Protein AF-A0A4R6S9S6-F1 (afdb_monomer_lite)

Organism: Labedaea rhizosphaerae (NCBI:txid598644)

Secondary structure (DSSP, 8-state):
---PPP----TTS-EEEEEETTTTEEEEEESTT--EEEEEEHHHHHHHHHHHHHHHHHHHHHSPP---

Structure (mmCIF, N/CA/C/O backbone):
data_AF-A0A4R6S9S6-F1
#
_entry.id   AF-A0A4R6S9S6-F1
#
loop_
_atom_site.group_PDB
_atom_site.id
_atom_site.type_symbol
_atom_site.label_atom_id
_atom_site.label_alt_id
_atom_site.label_comp_id
_atom_site.label_asym_id
_atom_site.label_entity_id
_atom_site.label_seq_id
_atom_site.pdbx_PDB_ins_code
_atom_site.Cartn_x
_atom_site.Cartn_y
_atom_site.Cartn_z
_atom_site.occupancy
_atom_site.B_iso_or_equiv
_atom_site.auth_seq_id
_atom_site.auth_comp_id
_atom_site.auth_asym_id
_atom_site.auth_atom_id
_atom_site.pdbx_PDB_model_num
ATOM 1 N N . MET A 1 1 ? -19.616 -7.161 -12.138 1.00 48.00 1 MET A N 1
ATOM 2 C CA . MET A 1 1 ? -18.781 -7.867 -11.146 1.00 48.00 1 MET A CA 1
ATOM 3 C C . MET A 1 1 ? -17.498 -7.065 -11.018 1.00 48.00 1 MET A C 1
ATOM 5 O O . MET A 1 1 ? -16.924 -6.741 -12.047 1.00 48.00 1 MET A O 1
ATOM 9 N N . ARG A 1 2 ? -17.153 -6.576 -9.824 1.00 53.47 2 ARG A N 1
ATOM 10 C CA . ARG A 1 2 ? -15.920 -5.807 -9.607 1.00 53.47 2 ARG A CA 1
ATOM 11 C C . ARG A 1 2 ? -14.971 -6.750 -8.883 1.00 53.47 2 ARG A C 1
ATOM 13 O O . ARG A 1 2 ? -15.202 -7.032 -7.712 1.00 53.47 2 ARG A O 1
ATOM 20 N N . ASP A 1 3 ? -13.968 -7.252 -9.593 1.00 78.06 3 ASP A N 1
ATOM 21 C CA . ASP A 1 3 ? -12.916 -8.100 -9.028 1.00 78.06 3 ASP A CA 1
ATOM 22 C C . ASP A 1 3 ? -11.971 -7.221 -8.200 1.00 78.06 3 ASP A C 1
ATOM 24 O O . ASP A 1 3 ? -10.868 -6.874 -8.612 1.00 78.06 3 ASP A O 1
ATOM 28 N N . VAL A 1 4 ? -12.465 -6.740 -7.060 1.00 81.44 4 VAL A N 1
ATOM 29 C CA . VAL A 1 4 ? -11.723 -5.854 -6.165 1.00 81.44 4 VAL A CA 1
ATOM 30 C C . VAL A 1 4 ? -11.213 -6.682 -4.999 1.00 81.44 4 VAL A C 1
ATOM 32 O O . VAL A 1 4 ? -11.992 -7.214 -4.210 1.00 81.44 4 VAL A O 1
ATOM 35 N N . VAL A 1 5 ? -9.890 -6.766 -4.886 1.00 82.44 5 VAL A N 1
ATOM 36 C CA . VAL A 1 5 ? -9.227 -7.262 -3.680 1.00 82.44 5 VAL A CA 1
ATOM 37 C C . VAL A 1 5 ? -9.142 -6.103 -2.693 1.00 82.44 5 VAL A C 1
ATOM 39 O O . VAL A 1 5 ? -8.496 -5.093 -2.969 1.00 82.44 5 VAL A O 1
ATOM 42 N N . THR A 1 6 ? -9.796 -6.246 -1.544 1.00 86.75 6 THR A N 1
ATOM 43 C CA . THR A 1 6 ? -9.754 -5.246 -0.471 1.00 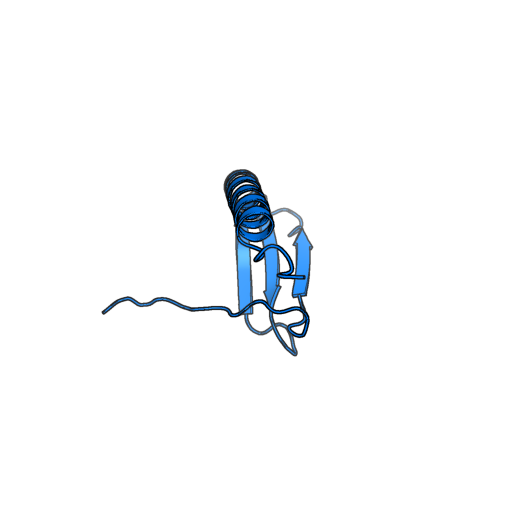86.75 6 THR A CA 1
ATOM 44 C C . THR A 1 6 ? -8.769 -5.684 0.604 1.00 86.75 6 THR A C 1
ATOM 46 O O . THR A 1 6 ? -8.869 -6.794 1.125 1.00 86.75 6 THR A O 1
ATOM 49 N N . VAL A 1 7 ? -7.852 -4.789 0.972 1.00 84.75 7 VAL A N 1
ATOM 50 C CA . VAL A 1 7 ? -6.907 -4.981 2.079 1.00 84.75 7 VAL A CA 1
ATOM 51 C C . VAL A 1 7 ? -7.254 -3.996 3.178 1.00 84.75 7 VAL A C 1
ATOM 53 O O . VAL A 1 7 ? -7.265 -2.790 2.942 1.00 84.75 7 VAL A O 1
ATOM 56 N N . ASN A 1 8 ? -7.539 -4.500 4.377 1.00 87.75 8 ASN A N 1
ATOM 57 C CA . ASN A 1 8 ? -7.744 -3.644 5.538 1.00 87.75 8 ASN A CA 1
ATOM 58 C C . ASN A 1 8 ? -6.413 -3.468 6.277 1.00 87.75 8 ASN A C 1
ATOM 60 O O . ASN A 1 8 ? -5.887 -4.429 6.834 1.00 87.75 8 ASN A O 1
ATOM 64 N N . ILE A 1 9 ? -5.862 -2.253 6.247 1.00 87.00 9 ILE A N 1
ATOM 65 C CA . ILE A 1 9 ? -4.594 -1.918 6.900 1.00 87.00 9 ILE A CA 1
ATOM 66 C C . ILE A 1 9 ? -4.917 -1.193 8.204 1.00 87.00 9 ILE A C 1
ATOM 68 O O . ILE A 1 9 ? -5.331 -0.033 8.204 1.00 87.00 9 ILE A O 1
ATOM 72 N N . THR A 1 10 ? -4.723 -1.892 9.316 1.00 90.25 10 THR A N 1
ATOM 73 C CA . THR A 1 10 ? -4.838 -1.351 10.674 1.00 90.25 10 THR A CA 1
ATOM 74 C C . THR A 1 10 ? -3.477 -1.412 11.360 1.00 90.25 10 THR A C 1
ATOM 76 O O . THR A 1 10 ? -2.529 -1.992 10.834 1.00 90.25 10 THR A O 1
ATOM 79 N N . THR A 1 11 ? -3.368 -0.842 12.559 1.00 89.50 11 THR A N 1
ATOM 80 C CA . THR A 1 11 ? -2.139 -0.912 13.368 1.00 89.50 11 THR A CA 1
ATOM 81 C C . THR A 1 11 ? -1.763 -2.330 13.799 1.00 89.50 11 THR A C 1
ATOM 83 O O . THR A 1 11 ? -0.656 -2.541 14.278 1.00 89.50 11 THR A O 1
ATOM 86 N N . GLU A 1 12 ? -2.679 -3.286 13.659 1.00 88.00 12 GLU A N 1
ATOM 87 C CA . GLU A 1 12 ? -2.498 -4.679 14.072 1.00 88.00 12 GLU A CA 1
ATOM 88 C C . GLU A 1 12 ? -2.087 -5.587 12.912 1.00 88.00 12 GLU A C 1
ATOM 90 O O . GLU A 1 12 ? -1.647 -6.706 13.145 1.00 88.00 12 GLU A O 1
ATOM 95 N N . VAL A 1 13 ? -2.217 -5.125 11.664 1.00 86.94 13 VAL A N 1
ATOM 96 C CA . VAL A 1 13 ? -1.830 -5.906 10.486 1.00 86.94 13 VAL A CA 1
ATOM 97 C C . VAL A 1 13 ? -0.331 -5.719 10.240 1.00 86.94 13 VAL A C 1
ATOM 99 O O . VAL A 1 13 ? 0.088 -4.602 9.923 1.00 86.94 13 VAL A O 1
ATOM 102 N N . PRO A 1 14 ? 0.496 -6.779 10.320 1.00 88.81 14 PRO A N 1
ATOM 103 C CA . PRO A 1 14 ? 1.913 -6.663 10.014 1.00 88.81 14 PRO A CA 1
ATOM 104 C C . PRO A 1 14 ? 2.130 -6.269 8.552 1.00 88.81 14 PRO A C 1
ATOM 106 O O . PRO A 1 14 ? 1.497 -6.814 7.642 1.00 88.81 14 PRO A O 1
ATOM 109 N N . THR A 1 15 ? 3.071 -5.353 8.326 1.00 91.25 15 THR A N 1
ATOM 110 C CA . THR A 1 15 ? 3.500 -4.943 6.985 1.00 91.25 15 THR A CA 1
ATOM 111 C C . THR A 1 15 ? 5.008 -5.058 6.844 1.00 91.25 15 THR A C 1
ATOM 113 O O . THR A 1 15 ? 5.741 -4.618 7.728 1.00 91.25 15 THR A O 1
ATOM 116 N N . GLN A 1 16 ? 5.477 -5.598 5.722 1.00 92.69 16 GLN A N 1
ATOM 117 C CA .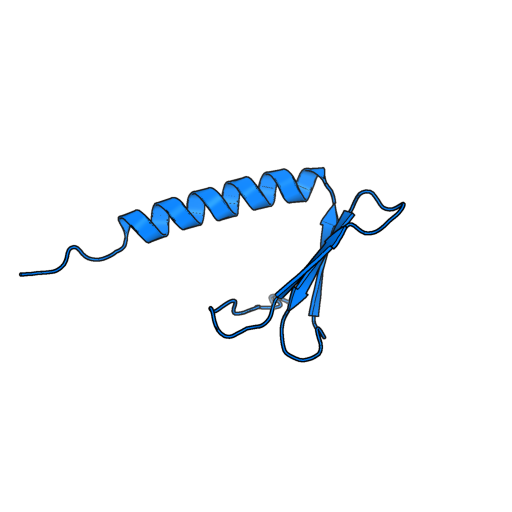 GLN A 1 16 ? 6.895 -5.622 5.361 1.00 92.69 16 GLN A CA 1
ATOM 118 C C . GLN A 1 16 ? 7.090 -4.895 4.036 1.00 92.69 16 GLN A C 1
ATOM 120 O O . GLN A 1 16 ? 6.376 -5.166 3.076 1.00 92.69 16 GLN A O 1
ATOM 125 N N . VAL A 1 17 ? 8.058 -3.982 3.984 1.00 94.00 17 VAL A N 1
ATOM 126 C CA . VAL A 1 17 ? 8.386 -3.218 2.775 1.00 94.00 17 VAL A CA 1
ATOM 127 C C . VAL A 1 17 ? 9.796 -3.579 2.338 1.00 94.00 17 VAL A C 1
ATOM 129 O O . VAL A 1 17 ? 10.708 -3.648 3.163 1.00 94.00 17 VAL A O 1
ATOM 132 N N . THR A 1 18 ? 9.996 -3.847 1.054 1.00 94.44 18 THR A N 1
ATOM 133 C CA . THR A 1 18 ? 11.305 -4.220 0.505 1.00 94.44 18 THR A CA 1
ATOM 134 C C . THR A 1 18 ? 11.457 -3.672 -0.910 1.00 94.44 18 THR A C 1
ATOM 136 O O . THR A 1 18 ? 10.514 -3.695 -1.694 1.00 94.44 18 THR A O 1
ATOM 139 N N . ALA A 1 19 ? 12.641 -3.158 -1.247 1.00 94.12 19 ALA A N 1
ATOM 140 C CA . ALA A 1 19 ? 12.986 -2.842 -2.632 1.00 94.12 19 ALA A CA 1
ATOM 141 C C . ALA A 1 19 ? 13.390 -4.134 -3.347 1.00 94.12 19 ALA A C 1
ATOM 143 O O . ALA A 1 19 ? 14.184 -4.903 -2.804 1.00 94.12 19 ALA A O 1
ATOM 144 N N . VAL A 1 20 ? 12.863 -4.384 -4.545 1.00 90.62 20 VAL A N 1
ATOM 145 C CA . VAL A 1 20 ? 13.169 -5.605 -5.299 1.00 90.62 20 VAL A CA 1
ATOM 146 C C . VAL A 1 20 ? 14.477 -5.391 -6.071 1.00 90.62 20 VAL A C 1
ATOM 148 O O . VAL A 1 20 ? 14.505 -4.572 -6.987 1.00 90.62 20 VAL A O 1
ATOM 151 N N . PRO A 1 21 ? 15.583 -6.091 -5.751 1.00 86.19 21 PRO A N 1
ATOM 152 C CA . PRO A 1 21 ? 16.861 -5.843 -6.414 1.00 86.19 21 PRO A CA 1
ATOM 153 C C . PRO A 1 21 ? 16.790 -6.123 -7.917 1.00 86.19 21 PRO A C 1
ATOM 155 O O . PRO A 1 21 ? 16.285 -7.160 -8.343 1.00 86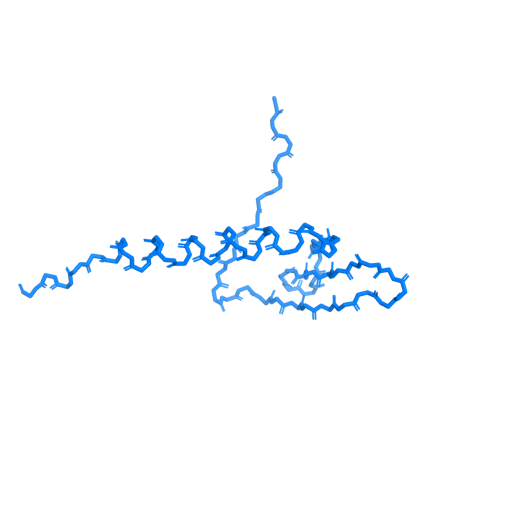.19 21 PRO A O 1
ATOM 158 N N . GLY A 1 22 ? 17.309 -5.202 -8.730 1.00 84.25 22 GLY A N 1
ATOM 159 C CA . GLY A 1 22 ? 17.355 -5.357 -10.189 1.00 84.25 22 GLY A CA 1
ATOM 160 C C . GLY A 1 22 ? 16.010 -5.192 -10.908 1.00 84.25 22 GLY A C 1
ATOM 161 O O . GLY A 1 22 ? 15.983 -5.201 -12.136 1.00 84.25 22 GLY A O 1
ATOM 162 N N . ALA A 1 23 ? 14.909 -4.987 -10.182 1.00 79.75 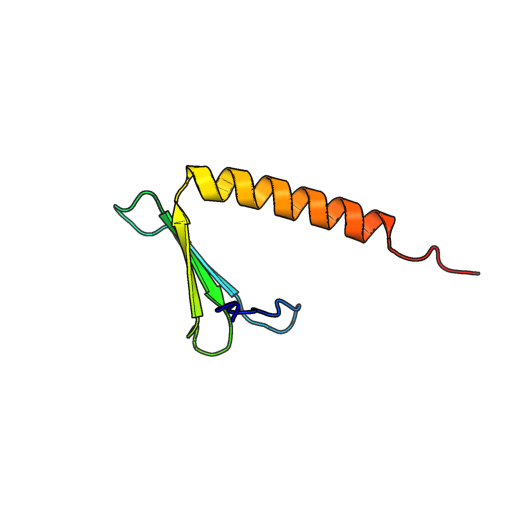23 ALA A N 1
ATOM 163 C CA . ALA A 1 23 ? 13.636 -4.550 -10.737 1.00 79.75 23 ALA A CA 1
ATOM 164 C C . ALA A 1 23 ? 13.367 -3.130 -10.233 1.00 79.75 23 ALA A C 1
ATOM 166 O O . ALA A 1 23 ? 13.527 -2.867 -9.048 1.00 79.75 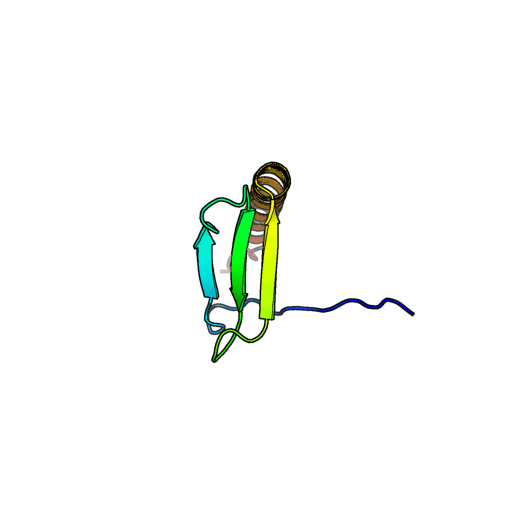23 ALA A O 1
ATOM 167 N N . ASN A 1 24 ? 12.957 -2.199 -11.098 1.00 90.25 24 ASN A N 1
ATOM 168 C CA . ASN A 1 24 ? 12.634 -0.832 -10.670 1.00 90.25 24 ASN A CA 1
ATOM 169 C C . ASN A 1 24 ? 11.289 -0.771 -9.909 1.00 90.25 24 ASN A C 1
ATOM 171 O O . ASN A 1 24 ? 10.322 -0.161 -10.373 1.00 90.25 24 ASN A O 1
ATOM 175 N N . ARG A 1 25 ? 11.177 -1.543 -8.819 1.00 94.19 25 ARG A N 1
ATOM 176 C CA . ARG A 1 25 ? 9.939 -1.865 -8.107 1.00 94.19 25 ARG A CA 1
ATOM 177 C C . ARG A 1 25 ? 10.176 -2.050 -6.607 1.00 94.19 25 ARG A C 1
ATOM 179 O O . ARG A 1 25 ? 11.188 -2.606 -6.181 1.00 94.19 25 ARG A O 1
ATOM 186 N N . GLY A 1 26 ? 9.194 -1.641 -5.816 1.00 95.31 26 GLY A N 1
ATOM 187 C CA . GLY A 1 26 ? 9.043 -1.996 -4.411 1.00 95.31 26 GLY A CA 1
ATOM 188 C C . GLY A 1 26 ? 7.984 -3.079 -4.213 1.00 95.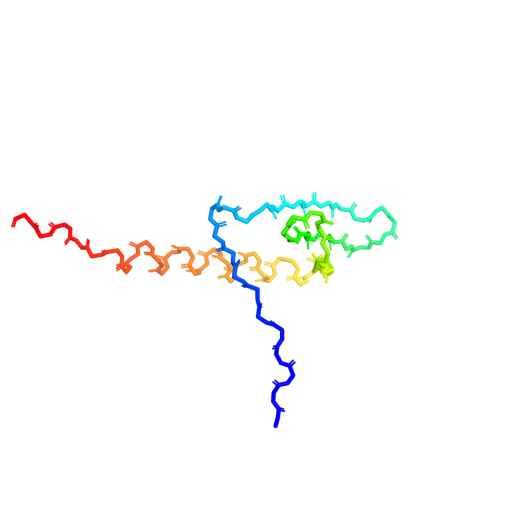31 26 GLY A C 1
ATOM 189 O O . GLY A 1 26 ? 7.074 -3.245 -5.026 1.00 95.31 26 GLY A O 1
ATOM 190 N N . GLU A 1 27 ? 8.099 -3.799 -3.107 1.00 95.06 27 GLU A N 1
ATOM 191 C CA . GLU A 1 27 ? 7.132 -4.776 -2.626 1.00 95.06 27 GLU A CA 1
ATOM 192 C C . GLU A 1 27 ? 6.650 -4.369 -1.231 1.00 95.06 27 GLU A C 1
ATOM 194 O O . GLU A 1 27 ? 7.459 -4.112 -0.336 1.00 95.06 27 GLU A O 1
ATOM 199 N N . ILE A 1 28 ? 5.331 -4.331 -1.039 1.00 94.44 28 ILE A N 1
ATOM 200 C CA . ILE A 1 28 ? 4.696 -4.210 0.276 1.00 94.44 28 ILE A CA 1
ATOM 201 C C . ILE A 1 28 ? 3.911 -5.488 0.533 1.00 94.44 28 ILE A C 1
ATOM 203 O O . ILE A 1 28 ? 2.971 -5.797 -0.197 1.00 94.44 28 ILE A O 1
ATOM 207 N N . ARG A 1 29 ? 4.269 -6.225 1.580 1.00 93.88 29 ARG A N 1
ATOM 208 C CA . ARG A 1 29 ? 3.566 -7.440 1.988 1.00 93.88 29 ARG A CA 1
ATOM 209 C C . ARG A 1 29 ? 2.693 -7.184 3.206 1.00 93.88 29 ARG A C 1
ATOM 211 O O . ARG A 1 29 ? 3.110 -6.469 4.115 1.00 93.88 29 ARG A O 1
ATOM 218 N N . PHE A 1 30 ? 1.517 -7.805 3.236 1.00 91.62 30 PHE A N 1
ATOM 219 C CA . PHE A 1 30 ? 0.496 -7.614 4.267 1.00 91.62 30 PHE A CA 1
ATOM 220 C C . PHE A 1 30 ? 0.124 -8.927 4.964 1.00 91.62 30 PHE A C 1
ATOM 222 O O . PHE A 1 30 ? 0.016 -9.977 4.320 1.00 91.62 30 PHE A O 1
ATOM 229 N N . GLY A 1 31 ? -0.165 -8.824 6.263 1.00 86.31 31 GLY A N 1
ATOM 230 C CA . GLY A 1 31 ? -0.769 -9.878 7.076 1.00 86.31 31 GLY A CA 1
ATOM 231 C C . GLY A 1 31 ? 0.215 -10.923 7.598 1.00 86.31 31 GLY A C 1
ATOM 232 O O . GLY A 1 31 ? 1.393 -10.943 7.239 1.00 86.31 31 GLY A O 1
ATOM 233 N N . ASP A 1 32 ? -0.295 -11.817 8.444 1.00 79.88 32 ASP A N 1
ATOM 234 C CA . ASP A 1 32 ? 0.500 -12.890 9.040 1.00 79.88 32 ASP A CA 1
ATOM 235 C C . ASP A 1 32 ? 1.029 -13.852 7.975 1.00 79.88 32 ASP A C 1
ATOM 237 O O . ASP A 1 32 ? 0.296 -14.387 7.135 1.00 79.88 32 ASP A O 1
ATOM 241 N N . GLY A 1 33 ? 2.346 -14.049 7.990 1.00 80.88 33 GLY A N 1
ATOM 242 C CA . GLY A 1 33 ? 3.042 -14.824 6.967 1.00 80.88 33 GLY A CA 1
ATOM 243 C C . GLY A 1 33 ? 3.077 -14.159 5.586 1.00 80.88 33 GLY A C 1
ATOM 244 O O . GLY A 1 33 ? 3.446 -14.829 4.624 1.00 80.88 33 GLY A O 1
ATOM 245 N N . TYR A 1 34 ? 2.713 -12.873 5.468 1.00 82.38 34 TYR A N 1
ATOM 246 C CA . TYR A 1 34 ? 2.958 -12.040 4.284 1.00 82.38 34 TYR A CA 1
ATOM 247 C C . TYR A 1 34 ? 2.426 -12.636 2.968 1.00 82.38 34 TYR A C 1
ATOM 249 O O . TYR A 1 34 ? 3.115 -12.638 1.938 1.00 82.38 34 TYR A O 1
ATOM 257 N N . ARG A 1 35 ? 1.200 -13.180 3.019 1.00 81.69 35 ARG A N 1
ATOM 258 C CA . ARG A 1 35 ? 0.551 -13.921 1.918 1.00 81.69 35 ARG A CA 1
ATOM 259 C C . ARG A 1 35 ? 0.024 -13.033 0.794 1.00 81.69 35 ARG A C 1
ATOM 261 O O . ARG A 1 35 ? -0.238 -13.537 -0.293 1.00 81.69 35 ARG A O 1
ATOM 268 N N . LEU A 1 36 ? -0.134 -11.738 1.054 1.00 89.06 36 LEU A N 1
ATOM 269 C CA . LEU A 1 36 ? -0.518 -10.755 0.052 1.00 89.06 36 LEU A CA 1
ATOM 270 C C . LEU A 1 36 ? 0.637 -9.788 -0.183 1.00 89.06 36 LEU A C 1
ATOM 272 O O . LEU A 1 36 ? 1.150 -9.216 0.776 1.00 89.06 36 LEU A O 1
ATOM 276 N N . ALA A 1 37 ? 1.002 -9.584 -1.446 1.00 91.56 37 ALA A N 1
ATOM 277 C CA . ALA A 1 37 ? 2.044 -8.655 -1.857 1.00 91.56 37 ALA A CA 1
ATOM 278 C C . ALA A 1 37 ? 1.494 -7.647 -2.872 1.00 91.56 37 ALA A C 1
ATOM 280 O O . ALA A 1 37 ? 0.830 -8.018 -3.840 1.00 91.56 37 ALA A O 1
ATOM 281 N N . LEU A 1 38 ? 1.795 -6.374 -2.646 1.00 93.19 38 LEU A N 1
ATOM 282 C CA . LEU A 1 38 ? 1.594 -5.280 -3.580 1.00 93.19 38 LEU A CA 1
ATOM 283 C C . LEU A 1 38 ? 2.953 -4.924 -4.183 1.00 93.19 38 LEU A C 1
ATOM 285 O O . LEU A 1 38 ? 3.827 -4.401 -3.493 1.00 93.19 38 LEU A O 1
ATOM 289 N N . LEU A 1 39 ? 3.121 -5.230 -5.467 1.00 94.69 39 LEU A N 1
ATOM 290 C CA . LEU A 1 39 ? 4.288 -4.836 -6.251 1.00 94.69 39 LEU A CA 1
ATOM 291 C C . LEU A 1 39 ? 3.989 -3.519 -6.959 1.00 94.69 39 LEU A C 1
ATOM 293 O O . LEU A 1 39 ? 2.960 -3.398 -7.622 1.00 94.69 39 LEU A O 1
ATOM 297 N N . ILE A 1 40 ? 4.884 -2.548 -6.817 1.00 95.69 40 ILE A N 1
ATOM 298 C CA . ILE A 1 40 ? 4.690 -1.183 -7.310 1.00 95.69 40 ILE A CA 1
ATOM 299 C C . ILE A 1 40 ? 5.981 -0.731 -7.976 1.00 95.69 40 ILE A C 1
ATOM 301 O O . ILE A 1 40 ? 7.052 -0.820 -7.385 1.00 95.69 40 ILE A O 1
ATOM 305 N N . ASP A 1 41 ? 5.893 -0.249 -9.202 1.00 96.69 41 ASP A N 1
ATOM 306 C CA . ASP A 1 41 ? 6.972 0.437 -9.900 1.00 96.69 41 ASP A CA 1
ATOM 307 C C . ASP A 1 41 ? 7.251 1.832 -9.325 1.00 96.69 41 ASP A C 1
ATOM 309 O O . ASP A 1 41 ? 6.382 2.486 -8.756 1.00 96.69 41 ASP A O 1
ATOM 313 N N . GLU A 1 42 ? 8.493 2.297 -9.464 1.00 93.38 42 GLU A N 1
ATOM 314 C CA . GLU A 1 42 ? 8.982 3.527 -8.823 1.00 93.38 42 GLU A CA 1
ATOM 315 C C . GLU A 1 42 ? 8.106 4.760 -9.108 1.00 93.38 42 GLU A C 1
ATOM 317 O O . GLU A 1 42 ? 7.716 5.477 -8.186 1.00 93.38 42 GLU A O 1
ATOM 322 N N . ALA A 1 43 ? 7.730 4.982 -10.370 1.00 94.38 43 ALA A N 1
ATOM 323 C CA . ALA A 1 43 ? 6.891 6.120 -10.739 1.00 94.38 43 ALA A CA 1
ATOM 324 C C . ALA A 1 43 ? 5.494 6.043 -10.093 1.00 94.38 43 ALA A C 1
ATOM 326 O O . ALA A 1 43 ? 4.972 7.050 -9.614 1.00 94.38 43 ALA A O 1
ATOM 327 N N . ALA A 1 44 ? 4.901 4.847 -10.031 1.00 95.94 44 ALA A N 1
ATOM 328 C CA . ALA A 1 44 ? 3.610 4.644 -9.382 1.00 95.94 44 ALA A CA 1
ATOM 329 C C . ALA A 1 44 ? 3.709 4.759 -7.854 1.00 95.94 44 ALA A C 1
ATOM 331 O O . ALA A 1 44 ? 2.765 5.226 -7.217 1.00 95.94 44 ALA A O 1
ATOM 332 N N . LEU A 1 45 ? 4.849 4.390 -7.261 1.00 95.06 45 LEU A N 1
ATOM 333 C CA . LEU A 1 45 ? 5.100 4.551 -5.831 1.00 95.06 45 LEU A CA 1
ATOM 334 C C . LEU A 1 45 ? 5.083 6.027 -5.427 1.00 95.06 45 LEU A C 1
ATOM 336 O O . LEU A 1 45 ? 4.493 6.357 -4.400 1.00 95.06 45 LEU A O 1
ATOM 340 N N . LEU A 1 46 ? 5.674 6.910 -6.236 1.00 95.31 46 LEU A N 1
ATOM 341 C CA . LEU A 1 46 ? 5.643 8.356 -5.991 1.00 95.31 46 LEU A CA 1
ATOM 342 C C . LEU A 1 46 ? 4.204 8.886 -5.985 1.00 95.31 46 LEU A C 1
ATOM 344 O O . LEU A 1 46 ? 3.792 9.544 -5.031 1.00 95.31 46 LEU A O 1
ATOM 348 N N . VAL A 1 47 ? 3.408 8.512 -6.991 1.00 96.69 47 VAL A N 1
ATOM 349 C CA . VAL A 1 47 ? 1.990 8.897 -7.070 1.00 96.69 47 VAL A CA 1
ATOM 350 C C . VAL A 1 47 ? 1.201 8.343 -5.880 1.00 96.69 47 VAL A C 1
ATOM 352 O O . VAL A 1 47 ? 0.430 9.068 -5.251 1.00 96.69 47 VAL A O 1
ATOM 355 N N . LEU A 1 48 ? 1.399 7.070 -5.525 1.00 94.88 48 LEU A N 1
ATOM 356 C CA . LEU A 1 48 ? 0.727 6.461 -4.377 1.00 94.88 48 LEU A CA 1
ATOM 357 C C . LEU A 1 48 ? 1.101 7.169 -3.069 1.00 94.88 48 LEU A C 1
ATOM 359 O O . LEU A 1 48 ? 0.222 7.420 -2.245 1.00 94.88 48 LEU A O 1
ATOM 363 N N . ALA A 1 49 ? 2.372 7.525 -2.880 1.00 95.50 49 ALA A N 1
ATOM 364 C CA . ALA A 1 49 ? 2.840 8.231 -1.691 1.00 95.50 49 ALA A CA 1
ATOM 365 C C . ALA A 1 49 ? 2.154 9.596 -1.530 1.00 95.50 49 ALA A C 1
ATOM 367 O O . ALA A 1 49 ? 1.729 9.946 -0.425 1.00 95.50 49 ALA A O 1
ATOM 368 N N . GLU A 1 50 ? 1.974 10.340 -2.623 1.00 97.62 50 GLU A N 1
ATOM 369 C CA . GLU A 1 50 ? 1.228 11.600 -2.618 1.00 97.62 50 GLU A CA 1
ATOM 370 C C . GLU A 1 50 ? -0.234 11.398 -2.206 1.00 97.62 50 GLU A C 1
ATOM 372 O O . GLU A 1 50 ? -0.729 12.107 -1.326 1.00 97.62 50 GLU A O 1
ATOM 377 N N . GLN A 1 51 ? -0.913 10.395 -2.773 1.00 97.50 51 GLN A N 1
ATOM 378 C CA . GLN A 1 51 ? -2.307 10.085 -2.437 1.00 97.50 51 GLN A CA 1
ATOM 379 C C . GLN A 1 51 ? -2.465 9.642 -0.976 1.00 97.50 51 GLN A C 1
ATOM 381 O O . GLN A 1 51 ? -3.380 10.091 -0.282 1.00 97.50 51 GLN A O 1
ATOM 386 N N . VAL A 1 52 ? -1.553 8.807 -0.470 1.00 96.00 52 VAL A N 1
ATOM 387 C CA . VAL A 1 52 ? -1.538 8.374 0.936 1.00 96.00 52 VAL A CA 1
ATOM 388 C C . VAL A 1 52 ? -1.300 9.564 1.866 1.00 96.00 52 VAL A C 1
ATOM 390 O O . VAL A 1 52 ? -1.978 9.698 2.889 1.00 96.00 52 VAL A O 1
ATOM 393 N N . ASN A 1 53 ? -0.381 10.470 1.521 1.00 97.56 53 ASN A N 1
ATOM 394 C CA . ASN A 1 53 ? -0.150 11.671 2.318 1.00 97.56 53 ASN A CA 1
ATOM 395 C C . ASN A 1 53 ? -1.362 12.616 2.293 1.00 97.56 53 ASN A C 1
ATOM 397 O O . ASN A 1 53 ? -1.729 13.159 3.336 1.00 97.56 53 ASN A O 1
ATOM 401 N N . TYR A 1 54 ? -2.024 12.771 1.145 1.00 97.06 54 TYR A N 1
ATOM 402 C CA . TYR A 1 54 ? -3.273 13.522 1.048 1.00 97.06 54 TYR A CA 1
ATOM 403 C C . TYR A 1 54 ? -4.365 12.916 1.943 1.00 97.06 54 TYR A C 1
ATOM 405 O O . TYR A 1 54 ? -4.977 13.632 2.738 1.00 97.06 54 TYR A O 1
ATOM 413 N N . LEU A 1 55 ? -4.548 11.591 1.910 1.00 96.19 55 LEU A N 1
ATOM 414 C CA . LEU A 1 55 ? -5.486 10.883 2.786 1.00 96.19 55 LEU A CA 1
ATOM 415 C C . LEU A 1 55 ? -5.167 11.114 4.269 1.00 96.19 55 LEU A C 1
ATOM 417 O O . LEU A 1 55 ? -6.070 11.377 5.062 1.00 96.19 55 LEU A O 1
ATOM 421 N N . ARG A 1 56 ? -3.887 11.084 4.657 1.00 95.75 56 ARG A N 1
ATOM 422 C CA . ARG A 1 56 ? -3.451 11.384 6.030 1.00 95.75 56 ARG A CA 1
ATOM 423 C C . ARG A 1 56 ? -3.872 12.788 6.473 1.00 95.75 56 ARG A C 1
ATOM 425 O O . ARG A 1 56 ? -4.324 12.951 7.606 1.00 95.75 56 ARG A O 1
ATOM 432 N N . VAL A 1 57 ? -3.736 13.791 5.602 1.00 96.69 57 VAL A N 1
ATOM 433 C CA . VAL A 1 57 ? -4.181 15.169 5.878 1.00 96.69 57 VAL A CA 1
ATOM 434 C C . VAL A 1 57 ? -5.697 15.219 6.071 1.00 96.69 57 VAL A C 1
ATOM 436 O O . VAL A 1 57 ? -6.163 15.792 7.056 1.00 96.69 57 VAL A O 1
ATOM 439 N N . GLN A 1 58 ? -6.462 14.565 5.194 1.00 95.75 58 GLN A N 1
ATOM 440 C CA . GLN A 1 58 ? -7.923 14.490 5.309 1.00 95.75 58 GLN A CA 1
ATOM 441 C C . GLN A 1 58 ? -8.361 13.818 6.617 1.00 95.75 58 GLN A C 1
ATOM 443 O O . GLN A 1 58 ? -9.216 14.342 7.328 1.00 95.75 58 GLN A O 1
ATOM 448 N N . LEU A 1 59 ? -7.727 12.704 6.996 1.00 93.44 59 LEU A N 1
ATOM 449 C CA . LEU A 1 59 ? -8.004 12.015 8.259 1.00 93.44 59 LEU A CA 1
ATOM 450 C C . LEU A 1 59 ? -7.701 12.892 9.477 1.00 93.44 59 LEU A C 1
ATOM 452 O O . LEU A 1 59 ? -8.435 12.841 10.460 1.00 93.44 59 LEU A O 1
ATOM 456 N N . ALA A 1 60 ? -6.640 13.702 9.432 1.00 93.31 60 ALA A N 1
ATOM 457 C CA . ALA A 1 60 ? -6.321 14.634 10.509 1.00 93.31 60 ALA A CA 1
ATOM 458 C C . ALA A 1 60 ? -7.381 15.738 10.651 1.00 93.31 60 ALA A C 1
ATOM 460 O O . ALA A 1 60 ? -7.767 16.053 11.775 1.00 93.31 60 ALA A O 1
ATOM 461 N N . ALA A 1 61 ? -7.878 16.276 9.533 1.00 92.75 61 ALA A N 1
ATOM 462 C CA . ALA A 1 61 ? -8.942 17.280 9.517 1.00 92.75 61 ALA A CA 1
ATOM 463 C C . ALA A 1 61 ? -10.308 16.711 9.944 1.00 92.75 61 ALA A C 1
ATOM 465 O O . ALA A 1 61 ? -11.102 17.411 10.567 1.00 92.75 61 ALA A O 1
ATOM 466 N N . ALA A 1 62 ? -10.568 15.436 9.645 1.00 91.44 62 ALA A N 1
ATOM 467 C CA . ALA A 1 62 ? -11.814 14.753 9.982 1.00 91.44 62 ALA A CA 1
ATOM 468 C C . ALA A 1 62 ? -11.902 14.298 11.449 1.00 91.44 62 ALA A C 1
ATOM 470 O O . ALA A 1 62 ? -12.975 13.875 11.886 1.00 91.44 62 ALA A O 1
ATOM 471 N N . LYS A 1 63 ? -10.807 14.360 12.226 1.00 83.94 63 LYS A N 1
ATOM 472 C CA . LYS A 1 63 ? -10.853 14.024 13.656 1.00 83.94 63 LYS A CA 1
ATOM 473 C C . LYS A 1 63 ? -11.848 14.964 14.348 1.00 83.94 63 LYS A C 1
ATOM 475 O O . LYS A 1 63 ? -11.623 16.175 14.339 1.00 83.94 63 LYS A O 1
ATOM 480 N N . PRO A 1 64 ? -12.925 14.446 14.965 1.00 66.88 64 PRO A N 1
ATOM 481 C CA . PRO A 1 64 ? -13.885 15.295 15.646 1.00 66.88 64 PRO A CA 1
ATOM 482 C C . PRO A 1 64 ? -13.157 16.068 16.743 1.00 66.88 64 PRO A C 1
ATOM 484 O O . PRO A 1 64 ? -12.484 15.478 17.594 1.00 66.88 64 PRO A O 1
ATOM 487 N N . GLY A 1 65 ? -13.280 17.398 16.712 1.00 61.06 65 GLY A N 1
ATOM 488 C CA . GLY A 1 65 ? -12.850 18.241 17.817 1.00 61.06 65 GLY A CA 1
ATOM 489 C C . GLY A 1 65 ? -13.462 17.682 19.095 1.00 61.06 65 GLY A C 1
ATOM 490 O O . GLY A 1 65 ? -14.675 17.483 19.160 1.00 61.06 65 GLY A O 1
ATOM 491 N N . ARG A 1 66 ? -12.612 17.351 20.073 1.00 54.06 66 ARG A N 1
ATOM 492 C CA . ARG A 1 66 ? -13.013 16.870 21.398 1.00 54.06 66 ARG A CA 1
ATOM 493 C C . ARG A 1 66 ? -14.085 17.824 21.928 1.00 54.06 66 ARG A C 1
ATOM 495 O O . ARG A 1 66 ? -13.740 18.923 22.355 1.00 54.06 66 ARG A O 1
ATOM 502 N N . LYS A 1 67 ? -15.366 17.438 21.851 1.00 55.38 67 LYS A N 1
ATOM 503 C CA . LYS A 1 67 ? -16.437 18.154 22.547 1.00 55.38 67 LYS A CA 1
ATOM 504 C C . LYS A 1 67 ? -16.055 18.097 24.026 1.00 55.38 67 LYS A C 1
ATOM 506 O O . LYS A 1 67 ? -15.978 17.005 24.588 1.00 55.38 67 LYS A O 1
ATOM 511 N N . ARG A 1 68 ? -15.640 19.245 24.560 1.00 50.69 68 ARG A N 1
ATOM 512 C CA . ARG A 1 68 ? -15.468 19.456 25.996 1.00 50.69 68 ARG A CA 1
ATOM 513 C C . ARG A 1 68 ? -16.838 19.549 26.641 1.00 50.69 68 ARG A C 1
ATOM 515 O O . ARG A 1 68 ? -17.747 20.073 25.960 1.00 50.69 68 ARG A O 1
#

pLDDT: mean 87.37, std 12.03, range [48.0, 97.62]

Sequence (68 aa):
MRDVVTVNITTEVPTQVTAVPGANRGEIRFGDGYRLALLIDEAALLVLAEQVNYLRVQLAAAKPGRKR

Foldseek 3Di:
DDPDDDDDDDPPKDWDKDDDPPAQWIWIFIHDVRPDIDIGHPVRVVVVVVVVVVVVVVVVVPPPDPPD

Radius of gyration: 15.48 Å; chains: 1; bounding box: 36×34×37 Å